Protein AF-A0A8B7UQT8-F1 (afdb_monomer)

Solvent-accessible surface area (backbone atoms only — not comparable to full-atom values): 6136 Å² total; per-residue (Å²): 110,68,61,60,55,54,46,50,54,50,51,52,53,49,55,49,48,53,52,51,47,52,52,50,53,52,50,53,51,53,51,52,52,52,52,52,54,50,32,55,53,28,50,78,72,74,42,78,62,76,79,92,69,66,59,64,78,76,58,63,78,75,80,78,78,83,58,65,64,58,52,51,42,52,50,52,52,51,51,53,53,50,52,52,51,54,52,51,53,52,50,51,53,51,51,52,53,52,49,54,56,53,63,72,76,106

Organism: Castor canadensis (NCBI:txid51338)

Nearest PDB structures (foldseek):
  8ppl-assembly1_I8  TM=8.677E-01  e=1.144E-12  Homo sapiens
  8oz0-assembly1_8  TM=8.337E-01  e=2.404E-12  Homo sapiens

Structure (mmCIF, N/CA/C/O backbone):
data_AF-A0A8B7UQT8-F1
#
_entry.id   AF-A0A8B7UQT8-F1
#
loop_
_atom_site.group_PDB
_atom_site.id
_atom_site.type_symbol
_atom_site.label_atom_id
_atom_site.label_alt_id
_atom_site.label_comp_id
_atom_site.label_asym_id
_atom_site.label_entity_id
_atom_site.label_seq_id
_atom_site.pdbx_PDB_ins_code
_atom_site.Cartn_x
_atom_site.Cartn_y
_atom_site.Cartn_z
_atom_site.occupancy
_atom_site.B_iso_or_equiv
_atom_site.auth_seq_id
_atom_site.auth_comp_id
_atom_site.auth_asym_id
_atom_site.auth_atom_id
_atom_site.pdbx_PDB_model_num
ATOM 1 N N . MET A 1 1 ? 9.444 10.342 -11.847 1.00 74.88 1 MET A N 1
ATOM 2 C CA . MET A 1 1 ? 9.607 10.286 -10.383 1.00 74.88 1 MET A CA 1
ATOM 3 C C . MET A 1 1 ? 8.264 10.488 -9.698 1.00 74.88 1 MET A C 1
ATOM 5 O O . MET A 1 1 ? 7.897 9.634 -8.911 1.00 74.88 1 MET A O 1
ATOM 9 N N . ASP A 1 2 ? 7.454 11.450 -10.139 1.00 86.56 2 ASP A N 1
ATOM 10 C CA . ASP A 1 2 ? 6.128 11.764 -9.571 1.00 86.56 2 ASP A CA 1
ATOM 11 C C . ASP A 1 2 ? 5.185 10.556 -9.396 1.00 86.56 2 ASP A C 1
ATOM 13 O O . ASP A 1 2 ? 4.585 10.388 -8.342 1.00 86.56 2 ASP A O 1
ATOM 17 N N . ARG A 1 3 ? 5.107 9.641 -10.377 1.00 84.88 3 ARG A N 1
ATOM 18 C CA . ARG A 1 3 ? 4.290 8.412 -10.257 1.00 84.88 3 ARG A CA 1
ATOM 19 C C . ARG A 1 3 ? 4.762 7.462 -9.158 1.00 84.88 3 ARG A C 1
ATOM 21 O O . ARG A 1 3 ? 3.955 6.767 -8.552 1.00 84.88 3 ARG A O 1
ATOM 28 N N . VAL A 1 4 ? 6.064 7.429 -8.890 1.00 88.00 4 VAL A N 1
ATOM 29 C CA . VAL A 1 4 ? 6.632 6.626 -7.799 1.00 88.00 4 VAL A CA 1
ATOM 30 C C . VAL A 1 4 ? 6.296 7.266 -6.451 1.00 88.00 4 VAL A C 1
ATOM 32 O O . VAL A 1 4 ? 5.935 6.550 -5.517 1.00 88.00 4 VAL A O 1
ATOM 35 N N . ASP A 1 5 ? 6.335 8.595 -6.366 1.00 91.88 5 ASP A N 1
ATOM 36 C CA . ASP A 1 5 ? 5.972 9.330 -5.151 1.00 91.88 5 ASP A CA 1
ATOM 37 C C . ASP A 1 5 ? 4.476 9.201 -4.833 1.00 91.88 5 ASP A C 1
ATOM 39 O O . ASP A 1 5 ? 4.112 8.910 -3.691 1.00 91.88 5 ASP A O 1
ATOM 43 N N . GLU A 1 6 ? 3.604 9.319 -5.839 1.00 90.44 6 GLU A N 1
ATOM 44 C CA . GLU A 1 6 ? 2.163 9.058 -5.705 1.00 90.44 6 GLU A CA 1
ATOM 45 C C . GLU A 1 6 ? 1.894 7.622 -5.224 1.00 90.44 6 GLU A C 1
ATOM 47 O O . GLU A 1 6 ? 1.138 7.412 -4.271 1.00 90.44 6 GLU A O 1
ATOM 52 N N . MET A 1 7 ? 2.572 6.628 -5.814 1.00 89.81 7 MET A N 1
ATOM 53 C CA . MET A 1 7 ? 2.456 5.232 -5.382 1.00 89.81 7 MET A CA 1
ATOM 54 C C . MET A 1 7 ? 2.903 5.047 -3.925 1.00 89.81 7 MET A C 1
ATOM 56 O O . MET A 1 7 ? 2.258 4.326 -3.162 1.00 89.81 7 MET A O 1
ATOM 60 N N . SER A 1 8 ? 3.983 5.714 -3.512 1.00 92.00 8 SER A N 1
ATOM 61 C CA . SER A 1 8 ? 4.474 5.684 -2.130 1.00 92.00 8 SER A CA 1
ATOM 62 C C . SER A 1 8 ? 3.439 6.243 -1.147 1.00 92.00 8 SER A C 1
ATOM 64 O O . SER A 1 8 ? 3.152 5.625 -0.117 1.00 92.00 8 SER A O 1
ATOM 66 N N . GLN A 1 9 ? 2.803 7.368 -1.488 1.00 92.00 9 GLN A N 1
ATOM 67 C CA . GLN A 1 9 ? 1.737 7.953 -0.670 1.00 92.00 9 GLN A CA 1
ATOM 68 C C . GLN A 1 9 ? 0.543 7.002 -0.517 1.00 92.00 9 GLN A C 1
ATOM 70 O O . GLN A 1 9 ? 0.021 6.836 0.590 1.00 92.00 9 GLN A O 1
ATOM 75 N N . ASP A 1 10 ? 0.128 6.337 -1.593 1.00 91.00 10 ASP A N 1
ATOM 76 C CA . ASP A 1 10 ? -0.966 5.365 -1.554 1.00 91.00 10 ASP A CA 1
ATOM 77 C C . ASP A 1 10 ? -0.631 4.128 -0.714 1.00 91.00 10 ASP A C 1
ATOM 79 O O . ASP A 1 10 ? -1.462 3.666 0.077 1.00 91.00 10 ASP A O 1
ATOM 83 N N . ILE A 1 11 ? 0.609 3.640 -0.792 1.00 91.12 11 ILE A N 1
ATOM 84 C CA . ILE A 1 11 ? 1.100 2.558 0.070 1.00 91.12 11 ILE A CA 1
ATOM 85 C C . ILE A 1 11 ? 1.011 2.966 1.546 1.00 91.12 11 ILE A C 1
ATOM 87 O O . ILE A 1 11 ? 0.552 2.182 2.383 1.00 91.12 11 ILE A O 1
ATOM 91 N N . VAL A 1 12 ? 1.397 4.198 1.892 1.00 94.88 12 VAL A N 1
ATOM 92 C CA . VAL A 1 12 ? 1.305 4.705 3.271 1.00 94.88 12 VAL A CA 1
ATOM 93 C C . VAL A 1 12 ? -0.149 4.771 3.749 1.00 94.88 12 VAL A C 1
ATOM 95 O O . VAL A 1 12 ? -0.443 4.335 4.872 1.00 94.88 12 VAL A O 1
ATOM 98 N N . LYS A 1 13 ? -1.075 5.250 2.908 1.00 93.75 13 LYS A N 1
ATOM 99 C CA . LYS A 1 13 ? -2.518 5.260 3.217 1.00 93.75 13 LYS A CA 1
ATOM 100 C C . LYS A 1 13 ? -3.033 3.843 3.476 1.00 93.75 13 LYS A C 1
ATOM 102 O O . LYS A 1 13 ? -3.693 3.610 4.491 1.00 93.75 13 LYS A O 1
ATOM 107 N N . TYR A 1 14 ? -2.682 2.886 2.616 1.00 92.75 14 TYR A N 1
ATOM 108 C CA . TYR A 1 14 ? -3.082 1.486 2.770 1.00 92.75 14 TYR A CA 1
ATOM 109 C C . TYR A 1 14 ? -2.519 0.852 4.046 1.00 92.75 14 TYR A C 1
ATOM 111 O O . TYR A 1 14 ? -3.256 0.237 4.817 1.00 92.75 14 TYR A O 1
ATOM 119 N N . ASN A 1 15 ? -1.237 1.067 4.336 1.00 94.31 15 ASN A N 1
ATOM 120 C CA . ASN A 1 15 ? -0.607 0.566 5.557 1.00 94.31 15 ASN A CA 1
ATOM 121 C C . ASN A 1 15 ? -1.263 1.141 6.819 1.00 94.31 15 ASN A C 1
ATOM 123 O O . ASN A 1 15 ? -1.461 0.429 7.806 1.00 94.31 15 ASN A O 1
ATOM 127 N N . THR A 1 16 ? -1.643 2.417 6.781 1.00 96.31 16 THR A N 1
ATOM 128 C CA . THR A 1 16 ? -2.368 3.072 7.875 1.00 96.31 16 THR A CA 1
ATOM 129 C C . THR A 1 16 ? -3.757 2.465 8.060 1.00 96.31 16 THR A C 1
ATOM 131 O O . THR A 1 16 ? -4.130 2.121 9.183 1.00 96.31 16 THR A O 1
ATOM 134 N N . TYR A 1 17 ? -4.495 2.251 6.968 1.00 96.19 17 TYR A N 1
ATOM 135 C CA . TYR A 1 17 ? -5.784 1.558 6.986 1.00 96.19 17 TYR A CA 1
ATOM 136 C C . TYR A 1 17 ? -5.677 0.153 7.605 1.00 96.19 17 TYR A C 1
ATOM 138 O O . TYR A 1 17 ? -6.463 -0.192 8.493 1.00 96.19 17 TYR A O 1
ATOM 146 N N . MET A 1 18 ? -4.670 -0.630 7.211 1.00 95.12 18 MET A N 1
ATOM 147 C CA . MET A 1 18 ? -4.437 -1.974 7.751 1.00 95.12 18 MET A CA 1
ATOM 148 C C . MET A 1 18 ? -4.146 -1.951 9.257 1.00 95.12 18 MET A C 1
ATOM 150 O O . MET A 1 18 ? -4.724 -2.735 10.014 1.00 95.12 18 MET A O 1
ATOM 154 N N . ARG A 1 19 ? -3.303 -1.016 9.717 1.00 96.75 19 ARG A N 1
ATOM 155 C CA . ARG A 1 19 ? -3.016 -0.831 11.151 1.00 96.75 19 ARG A CA 1
ATOM 156 C C . ARG A 1 19 ? -4.272 -0.463 11.938 1.00 96.75 19 ARG A C 1
ATOM 158 O O . ARG A 1 19 ? -4.525 -1.058 12.985 1.00 96.75 19 ARG A O 1
ATOM 165 N N . ASN A 1 20 ? -5.071 0.475 11.432 1.00 95.75 20 ASN A N 1
ATOM 166 C CA . ASN A 1 20 ? -6.304 0.916 12.087 1.00 95.75 20 ASN A CA 1
ATOM 167 C C . ASN A 1 20 ? -7.336 -0.212 12.176 1.00 95.75 20 ASN A C 1
ATOM 169 O O . ASN A 1 20 ? -7.942 -0.407 1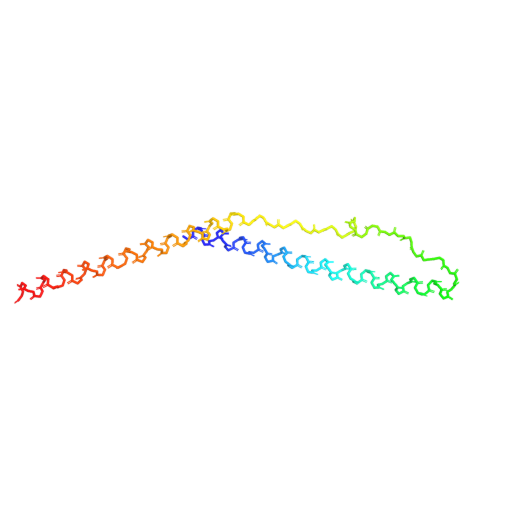3.229 1.00 95.75 20 ASN A O 1
ATOM 173 N N . THR A 1 21 ? -7.484 -0.987 11.103 1.00 95.94 21 THR A N 1
ATOM 174 C CA . THR A 1 21 ? -8.387 -2.143 11.054 1.00 95.94 21 THR A CA 1
ATOM 175 C C . THR A 1 21 ? -7.978 -3.203 12.075 1.00 95.94 21 THR A C 1
ATOM 177 O O . THR A 1 21 ? -8.802 -3.632 12.880 1.00 95.94 21 THR A O 1
ATOM 18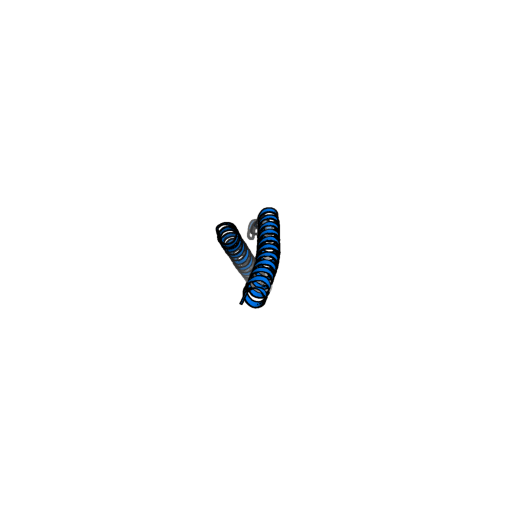0 N N . SER A 1 22 ? -6.690 -3.559 12.117 1.00 96.12 22 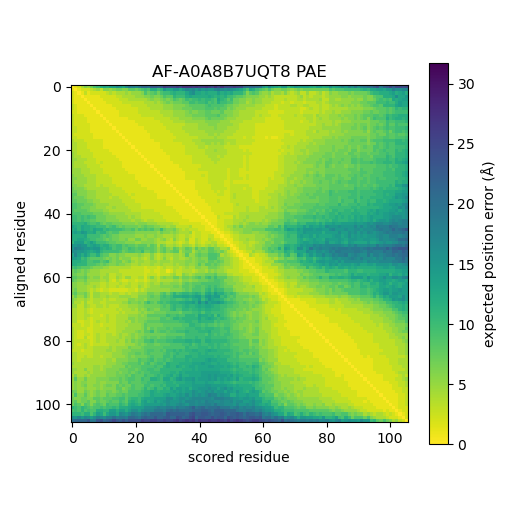SER A N 1
ATOM 181 C CA . SER A 1 22 ? -6.159 -4.521 13.092 1.00 96.12 22 SER A CA 1
ATOM 182 C C . SER A 1 22 ? -6.357 -4.044 14.535 1.00 96.12 22 SER A C 1
ATOM 184 O O . SER A 1 22 ? -6.874 -4.780 15.379 1.00 96.12 22 SER A O 1
ATOM 186 N N . LYS A 1 23 ? -6.046 -2.771 14.813 1.00 96.38 23 LYS A N 1
ATOM 187 C CA . LYS A 1 23 ? -6.245 -2.167 16.137 1.00 96.38 23 LYS A CA 1
ATOM 188 C C . LYS A 1 23 ? -7.714 -2.200 16.560 1.00 96.38 23 LYS A C 1
ATOM 190 O O . LYS A 1 23 ? -8.012 -2.562 17.696 1.00 96.38 23 LYS A O 1
ATOM 195 N N . GLN A 1 24 ? -8.636 -1.853 15.663 1.00 95.25 24 GLN A N 1
ATOM 196 C CA . GLN A 1 24 ? -10.063 -1.892 15.970 1.00 95.25 24 GLN A CA 1
ATOM 197 C C . GLN A 1 24 ? -10.550 -3.324 16.219 1.00 95.25 24 GLN A C 1
ATOM 199 O O . GLN A 1 24 ? -11.320 -3.554 17.151 1.00 95.25 24 GLN A O 1
ATOM 204 N N . GLN A 1 25 ? -10.073 -4.298 15.441 1.00 94.50 25 GLN A N 1
ATOM 205 C CA . GLN A 1 25 ? -10.415 -5.705 15.639 1.00 94.50 25 GLN A CA 1
ATOM 206 C C . GLN A 1 25 ? -9.952 -6.211 17.013 1.00 94.50 25 GLN A C 1
ATOM 208 O O . GLN A 1 25 ? -10.720 -6.872 17.715 1.00 94.50 25 GLN A O 1
ATOM 213 N N . GLN A 1 26 ? -8.745 -5.833 17.443 1.00 96.31 26 GLN A N 1
ATOM 214 C CA . GLN A 1 26 ? -8.242 -6.138 18.785 1.00 96.31 26 GLN A CA 1
ATOM 215 C C . GLN A 1 26 ? -9.082 -5.474 19.883 1.00 96.31 26 GLN A C 1
ATOM 217 O O . GLN A 1 26 ? -9.436 -6.130 20.862 1.00 96.31 26 GLN A O 1
ATOM 222 N N . GLN A 1 27 ? -9.447 -4.199 19.719 1.00 95.50 27 GLN A N 1
ATOM 223 C CA . GLN A 1 27 ? -10.299 -3.489 20.680 1.00 95.50 27 GLN A CA 1
ATOM 224 C C . GLN A 1 27 ? -11.683 -4.130 20.799 1.00 95.50 27 GLN A C 1
ATOM 226 O O . GLN A 1 27 ? -12.158 -4.347 21.912 1.00 95.50 27 GLN A O 1
ATOM 231 N N . LYS A 1 28 ? -12.300 -4.494 19.669 1.00 95.12 28 LYS A N 1
ATOM 232 C CA . LYS A 1 28 ? -13.584 -5.201 19.641 1.00 95.12 28 LYS A CA 1
ATOM 233 C C . LYS A 1 28 ? -13.493 -6.537 20.377 1.00 95.12 28 LYS A C 1
ATOM 235 O O . LYS A 1 28 ? -14.368 -6.853 21.178 1.00 95.12 28 LYS A O 1
ATOM 240 N N . HIS A 1 29 ? -12.422 -7.295 20.148 1.00 94.81 29 HIS A N 1
ATOM 241 C CA . HIS A 1 29 ? -12.212 -8.576 20.815 1.00 94.81 29 HIS A CA 1
ATOM 242 C C . HIS A 1 29 ? -12.034 -8.418 22.332 1.00 94.81 29 HIS A C 1
ATOM 244 O O . HIS A 1 29 ? -12.696 -9.106 23.107 1.00 94.81 29 HIS A O 1
ATOM 250 N N . GLN A 1 30 ? -11.205 -7.465 22.770 1.00 96.12 30 GLN A N 1
ATOM 251 C CA . GLN A 1 30 ? -11.035 -7.167 24.196 1.00 96.12 30 GLN A CA 1
ATOM 252 C C 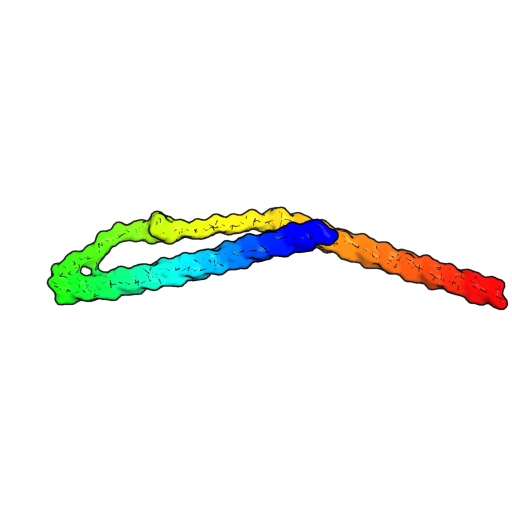. GLN A 1 30 ? -12.339 -6.695 24.845 1.00 96.12 30 GLN A C 1
ATOM 254 O O . GLN A 1 30 ? -12.643 -7.095 25.967 1.00 96.12 30 GLN A O 1
ATOM 259 N N . TYR A 1 31 ? -13.120 -5.867 24.147 1.00 95.06 31 TYR A N 1
ATOM 260 C CA . TYR A 1 31 ? -14.419 -5.403 24.626 1.00 95.06 31 TYR A CA 1
ATOM 261 C C . TYR A 1 31 ? -15.380 -6.571 24.863 1.00 95.06 31 TYR A C 1
ATOM 263 O O . TYR A 1 31 ? -15.952 -6.697 25.945 1.00 95.06 31 TYR A O 1
ATOM 271 N N . GLN A 1 32 ? -15.494 -7.471 23.884 1.00 93.62 32 GLN A N 1
ATOM 272 C CA . GLN A 1 32 ? -16.332 -8.666 23.992 1.00 93.62 32 GLN A CA 1
ATOM 273 C C . GLN A 1 32 ? -15.898 -9.573 25.148 1.00 93.62 32 GLN A C 1
ATOM 275 O O . GLN A 1 32 ? -16.751 -10.005 25.921 1.00 93.62 32 GLN A O 1
ATOM 280 N N . GLN A 1 33 ? -14.592 -9.809 25.317 1.00 94.94 33 GLN A N 1
ATOM 281 C CA . GLN A 1 33 ? -14.087 -10.607 26.438 1.00 94.94 33 GLN A CA 1
ATOM 282 C C . GLN A 1 33 ? -14.438 -9.987 27.797 1.00 94.94 33 GLN A C 1
ATOM 284 O O . GLN A 1 33 ? -14.930 -10.692 28.677 1.00 94.94 33 GLN A O 1
ATOM 289 N N . ARG A 1 34 ? -14.240 -8.672 27.974 1.00 94.62 34 ARG A N 1
ATOM 290 C CA . ARG A 1 34 ? -14.582 -7.991 29.237 1.00 94.62 34 ARG A CA 1
ATOM 291 C C . ARG A 1 34 ? -16.072 -8.096 29.550 1.00 94.62 34 ARG A C 1
ATOM 293 O O . ARG A 1 34 ? -16.432 -8.410 30.678 1.00 94.62 34 ARG A O 1
ATOM 300 N N . ARG A 1 35 ? -16.933 -7.899 28.547 1.00 93.44 35 ARG A N 1
ATOM 301 C CA . ARG A 1 35 ? -18.392 -8.024 28.700 1.00 93.44 35 ARG A CA 1
ATOM 302 C C . ARG A 1 35 ? -18.804 -9.440 29.097 1.00 93.44 35 ARG A C 1
ATOM 304 O O . ARG A 1 35 ? -19.652 -9.601 29.967 1.00 93.44 35 ARG A O 1
ATOM 311 N N . GLN A 1 36 ? -18.189 -10.462 28.501 1.00 92.69 36 GLN A N 1
ATOM 312 C CA . GLN A 1 36 ? -18.438 -11.859 28.872 1.00 92.69 36 GLN A CA 1
ATOM 313 C C . GLN A 1 36 ? -18.020 -12.150 30.319 1.00 92.69 36 GLN A C 1
ATOM 315 O O . GLN A 1 36 ? -18.781 -12.773 31.057 1.00 92.69 36 GLN A O 1
ATOM 320 N N . GLN A 1 37 ? -16.851 -11.661 30.742 1.00 94.12 37 GLN A N 1
ATOM 321 C CA . GLN A 1 37 ? -16.370 -11.821 32.118 1.00 94.12 37 GLN A CA 1
ATOM 322 C C . GLN A 1 37 ? -17.281 -11.113 33.130 1.00 94.12 37 GLN A C 1
ATOM 324 O O . GLN A 1 37 ? -17.617 -11.694 34.161 1.00 94.12 37 GLN A O 1
ATOM 329 N N . GLU A 1 38 ? -17.728 -9.891 32.832 1.00 94.88 38 GLU A N 1
ATOM 330 C CA . GLU A 1 38 ? -18.644 -9.157 33.710 1.00 94.88 38 GLU A CA 1
ATOM 331 C C . GLU A 1 38 ? -20.015 -9.838 33.798 1.00 94.88 38 GLU A C 1
ATOM 333 O O . GLU A 1 38 ? -20.552 -10.001 34.892 1.00 94.88 38 GLU A O 1
ATOM 338 N N . ASN A 1 39 ? -20.557 -10.310 32.673 1.00 94.38 39 ASN A N 1
ATOM 339 C CA . ASN A 1 39 ? -21.818 -11.051 32.663 1.00 94.38 39 ASN A CA 1
ATOM 340 C C . ASN A 1 39 ? -21.727 -12.345 33.484 1.00 94.38 39 ASN A C 1
ATOM 342 O O . ASN A 1 39 ? -22.660 -12.659 34.219 1.00 94.38 39 ASN A O 1
ATOM 346 N N . MET A 1 40 ? -20.596 -13.056 33.426 1.00 93.75 40 MET A N 1
ATOM 347 C CA . MET A 1 40 ? -20.355 -14.241 34.256 1.00 93.75 40 MET A CA 1
ATOM 348 C C . MET A 1 40 ? -20.343 -13.896 35.756 1.00 93.75 40 MET A C 1
ATOM 350 O O . MET A 1 40 ? -20.933 -14.614 36.564 1.00 93.75 40 MET A O 1
ATOM 354 N N . GLN A 1 41 ? -19.737 -12.765 36.139 1.00 94.19 41 GLN A N 1
ATOM 355 C CA . GLN A 1 41 ? -19.757 -12.292 37.528 1.00 94.19 41 GLN A CA 1
ATOM 356 C C . GLN A 1 41 ? -21.160 -11.868 37.983 1.00 94.19 41 GLN A C 1
ATOM 358 O O . GLN A 1 41 ? -21.570 -12.240 39.082 1.00 94.19 41 GLN A O 1
ATOM 363 N N . ARG A 1 42 ? -21.914 -11.135 37.156 1.00 94.06 42 ARG A N 1
ATOM 364 C CA . ARG A 1 42 ? -23.305 -10.737 37.447 1.00 94.06 42 ARG A CA 1
ATOM 365 C C . ARG A 1 42 ? -24.207 -11.953 37.638 1.00 94.06 42 ARG A C 1
ATOM 367 O O . ARG A 1 42 ? -24.934 -12.024 38.625 1.00 94.06 42 ARG A O 1
ATOM 374 N N . GLN A 1 43 ? -24.063 -12.958 36.775 1.00 93.31 43 GLN A N 1
ATOM 375 C CA . GLN A 1 43 ? -24.808 -14.211 36.874 1.00 93.31 43 GLN A CA 1
ATOM 376 C C . GLN A 1 43 ? -24.545 -14.937 38.201 1.00 93.31 43 GLN A C 1
ATOM 378 O O . GLN A 1 43 ? -25.486 -15.429 38.818 1.00 93.31 43 GLN A O 1
ATOM 383 N N . SER A 1 44 ? -23.299 -14.938 38.694 1.00 93.44 44 SER A N 1
ATOM 384 C CA . SER A 1 44 ? -22.971 -15.522 40.008 1.00 93.44 44 SER A CA 1
ATOM 385 C C . SER A 1 44 ? -23.616 -14.788 41.194 1.00 93.44 44 SER A C 1
ATOM 387 O O . SER A 1 44 ? -23.803 -15.383 42.251 1.00 93.44 44 SER A O 1
ATOM 389 N N . ARG A 1 45 ? -23.984 -13.510 41.016 1.00 94.69 45 ARG A N 1
ATOM 390 C CA . ARG A 1 45 ? -24.675 -12.673 42.014 1.00 94.69 45 ARG A CA 1
ATOM 391 C C . ARG A 1 45 ? -26.198 -12.672 41.848 1.00 94.69 45 ARG A C 1
ATOM 393 O O . ARG A 1 45 ? -26.884 -12.019 42.626 1.00 94.69 45 ARG A O 1
ATOM 400 N N . GLY A 1 46 ? -26.730 -13.373 40.843 1.00 92.50 46 G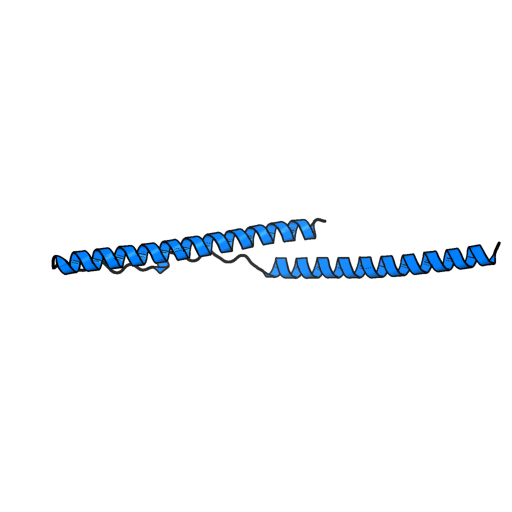LY A N 1
ATOM 401 C CA . GLY A 1 46 ? -28.155 -13.345 40.503 1.00 92.50 46 GLY A CA 1
ATOM 402 C C . GLY A 1 46 ? -28.617 -12.049 39.823 1.00 92.50 46 GLY A C 1
ATOM 403 O O . GLY A 1 46 ? -29.816 -11.794 39.752 1.00 92.50 46 GLY A O 1
ATOM 404 N N . GLU A 1 47 ? -27.692 -11.226 39.323 1.00 92.69 47 GLU A N 1
ATOM 405 C CA . GLU A 1 47 ? -28.005 -10.003 38.579 1.00 92.69 47 GLU A CA 1
ATOM 406 C C . GLU A 1 47 ? -28.208 -10.297 37.080 1.00 92.69 47 GLU A C 1
ATOM 408 O O . GLU A 1 47 ? -27.554 -11.191 36.528 1.00 92.69 47 GLU A O 1
ATOM 413 N N . PRO A 1 48 ? -29.073 -9.536 36.383 1.00 89.50 48 PRO A N 1
ATOM 414 C CA . PRO A 1 48 ? -29.235 -9.674 34.941 1.00 89.50 48 PRO A CA 1
ATOM 415 C C . PRO A 1 48 ? -27.948 -9.283 34.185 1.00 89.50 48 PRO A C 1
ATOM 417 O O . PRO A 1 48 ? -27.179 -8.433 34.654 1.00 89.50 48 PRO A O 1
ATOM 420 N N . PRO A 1 49 ? -27.703 -9.874 32.999 1.00 89.31 49 PRO A N 1
ATOM 421 C CA . PRO A 1 49 ? -26.565 -9.517 32.159 1.00 89.31 49 PRO A CA 1
ATOM 422 C C . PRO A 1 49 ? -26.666 -8.069 31.664 1.00 89.31 49 PRO A C 1
ATOM 424 O O . PRO A 1 49 ? -27.745 -7.476 31.610 1.00 89.31 49 PRO A O 1
ATOM 427 N N . LEU A 1 50 ? -25.523 -7.506 31.269 1.00 89.50 50 LEU A N 1
ATOM 428 C CA . LEU A 1 50 ? -25.472 -6.175 30.676 1.00 89.50 50 LEU A CA 1
ATOM 429 C C . LEU A 1 50 ? -26.330 -6.092 29.398 1.00 89.50 50 LEU A C 1
ATOM 431 O O . LEU A 1 50 ? -26.341 -7.056 28.626 1.00 89.50 50 LEU A O 1
ATOM 435 N N . PRO A 1 51 ? -26.963 -4.934 29.117 1.00 89.50 51 PRO A N 1
ATOM 436 C CA . PRO A 1 51 ? -27.812 -4.744 27.939 1.00 89.50 51 PRO A CA 1
ATOM 437 C C . PRO A 1 51 ? -27.092 -5.053 26.628 1.00 89.50 51 PRO A C 1
ATOM 439 O O . PRO A 1 51 ? -25.918 -4.716 26.478 1.00 89.50 51 PRO A O 1
ATOM 442 N N . GLU A 1 52 ? -27.784 -5.639 25.653 1.00 83.50 52 GLU A N 1
ATOM 443 C CA . GLU A 1 52 ? -27.199 -5.843 24.328 1.00 83.50 52 GLU A CA 1
ATOM 444 C C . GLU A 1 52 ? -26.878 -4.505 23.659 1.00 83.50 52 GLU A C 1
ATOM 446 O O . GLU A 1 52 ? -27.723 -3.621 23.519 1.00 83.50 52 GLU A O 1
ATOM 451 N N . GLU A 1 53 ? -25.626 -4.366 23.234 1.00 87.19 53 GLU A N 1
ATOM 452 C CA . GLU A 1 53 ? -25.164 -3.216 22.475 1.00 87.19 53 GLU A CA 1
ATOM 453 C C . GLU A 1 53 ? -24.857 -3.633 21.048 1.00 87.19 53 GLU A C 1
ATOM 455 O O . GLU A 1 53 ? -24.226 -4.662 20.789 1.00 87.19 53 GLU A O 1
ATOM 460 N N . ASP A 1 54 ? -25.250 -2.780 20.111 1.00 86.44 54 ASP A N 1
ATOM 461 C CA . ASP A 1 54 ? -24.915 -2.971 18.714 1.00 86.44 54 ASP A CA 1
ATOM 462 C C . ASP A 1 54 ? -23.423 -2.685 18.486 1.00 86.44 54 ASP A C 1
ATOM 464 O O . ASP A 1 54 ? -22.978 -1.542 18.338 1.00 86.44 54 ASP A O 1
ATOM 468 N N . LEU A 1 55 ? -22.640 -3.762 18.429 1.00 85.06 55 LEU A N 1
ATOM 469 C CA . LEU A 1 55 ? -21.200 -3.730 18.172 1.00 85.06 55 LEU A CA 1
ATOM 470 C C . LEU A 1 55 ? -20.840 -3.005 16.869 1.00 85.06 55 LEU A C 1
ATOM 472 O O . LEU A 1 55 ? -19.728 -2.488 16.766 1.00 85.06 55 LEU A O 1
ATOM 476 N N . SER A 1 56 ? -21.739 -2.964 15.882 1.00 82.75 56 SER A N 1
ATOM 477 C CA . SER A 1 56 ? -21.498 -2.253 14.622 1.00 82.75 56 SER A CA 1
ATOM 478 C C . SER A 1 56 ? -21.563 -0.730 14.791 1.00 82.75 56 SER A C 1
ATOM 480 O O . SER A 1 56 ? -20.852 -0.002 14.095 1.00 82.75 56 SER A O 1
ATOM 482 N N . LYS A 1 57 ? -22.342 -0.241 15.768 1.00 88.94 57 LYS A N 1
ATOM 483 C CA . LYS A 1 57 ? -22.401 1.183 16.131 1.00 88.94 57 LYS A CA 1
ATOM 484 C C . LYS A 1 57 ? -21.180 1.618 16.937 1.00 88.94 57 LYS A C 1
ATOM 486 O O . LYS A 1 57 ? -20.702 2.731 16.724 1.00 88.94 57 LYS A O 1
ATOM 491 N N . LEU A 1 58 ? -20.672 0.747 17.816 1.00 89.06 58 LEU A N 1
ATOM 492 C CA . LEU A 1 58 ? -19.479 1.011 18.635 1.00 89.06 58 LEU A CA 1
ATOM 493 C C . LEU A 1 58 ? -18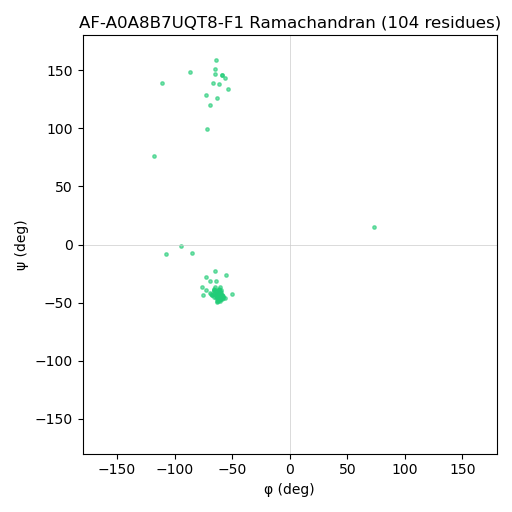.174 0.905 17.831 1.00 89.06 58 LEU A C 1
ATOM 495 O O . LEU A 1 58 ? -17.290 1.747 17.969 1.00 89.06 58 LEU A O 1
ATOM 499 N N . PHE A 1 59 ? -18.048 -0.119 16.985 1.00 92.38 59 PHE A N 1
ATOM 500 C CA . PHE A 1 59 ? -16.833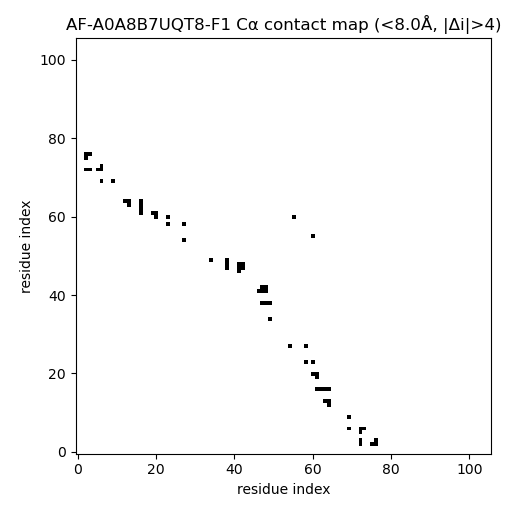 -0.414 16.223 1.00 92.38 59 PHE A CA 1
ATOM 501 C C . PHE A 1 59 ? -17.114 -0.314 14.725 1.00 92.38 59 PHE A C 1
ATOM 503 O O . PHE A 1 59 ? -17.247 -1.324 14.033 1.00 92.38 59 PHE A O 1
ATOM 510 N N . LYS A 1 60 ? -17.216 0.923 14.229 1.00 92.88 60 LYS A N 1
ATOM 511 C CA . LYS A 1 60 ? -17.441 1.196 12.805 1.00 92.88 60 LYS A CA 1
ATOM 512 C C . LYS A 1 60 ? -16.199 0.834 11.985 1.00 92.88 60 LYS A C 1
ATOM 514 O O . LYS A 1 60 ? -15.160 1.454 12.224 1.00 92.88 60 LYS A O 1
ATOM 519 N N . PRO A 1 61 ? -1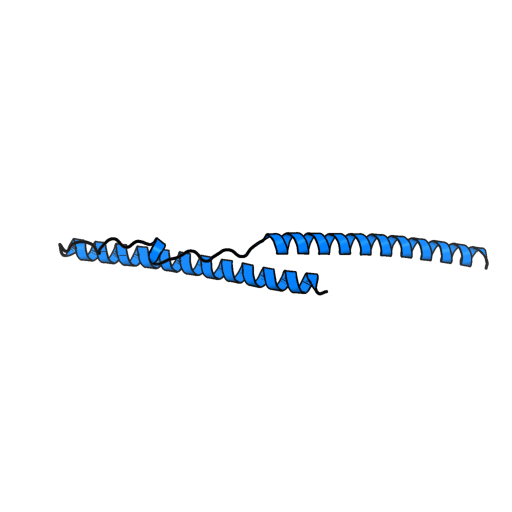6.290 -0.096 11.017 1.00 87.88 61 PRO A N 1
ATOM 520 C CA . PRO A 1 61 ? -15.155 -0.457 10.176 1.00 87.88 61 PRO A CA 1
ATOM 521 C C . PRO A 1 61 ? -14.533 0.783 9.517 1.00 87.88 61 PRO A C 1
ATOM 523 O O . PRO A 1 61 ? -15.279 1.616 8.991 1.00 87.88 61 PRO A O 1
ATOM 526 N N . PRO A 1 62 ? -13.195 0.936 9.526 1.00 89.69 62 PRO A N 1
ATOM 527 C CA . PRO A 1 62 ? -12.544 1.992 8.767 1.00 89.69 62 PRO A CA 1
ATOM 528 C C . PRO A 1 62 ? -12.885 1.848 7.282 1.00 89.69 62 PRO A C 1
ATOM 530 O O . PRO A 1 62 ? -13.017 0.736 6.771 1.00 89.69 62 PRO A O 1
ATOM 533 N N . GLN A 1 63 ? -13.006 2.965 6.571 1.00 91.06 63 GLN A N 1
ATOM 534 C CA . GLN A 1 63 ? -13.204 2.926 5.128 1.00 91.06 63 GLN A CA 1
ATOM 535 C C . GLN A 1 63 ? -11.900 2.511 4.439 1.00 91.06 63 GLN A C 1
ATOM 537 O O . GLN A 1 63 ? -10.843 3.092 4.694 1.00 91.06 63 GLN A O 1
ATOM 542 N N . ALA A 1 64 ? -11.979 1.512 3.561 1.00 90.50 64 ALA A N 1
ATOM 543 C CA . ALA A 1 64 ? -10.840 1.100 2.752 1.00 90.50 64 ALA A CA 1
ATOM 544 C C . ALA A 1 64 ? -10.455 2.207 1.752 1.00 90.50 64 ALA A C 1
ATOM 546 O O . ALA A 1 64 ? -11.347 2.812 1.148 1.00 90.50 64 ALA A O 1
ATOM 547 N N . PRO A 1 65 ? -9.152 2.469 1.538 1.00 91.94 65 PRO A N 1
ATOM 548 C CA . PRO A 1 65 ? -8.717 3.390 0.498 1.00 91.94 65 PRO A CA 1
ATOM 549 C C . PRO A 1 65 ? -9.074 2.839 -0.889 1.00 91.94 65 PRO A C 1
ATOM 551 O O . PRO A 1 65 ? -9.054 1.625 -1.118 1.00 91.94 65 PRO A O 1
ATOM 554 N N . ALA A 1 66 ? -9.390 3.736 -1.824 1.00 90.44 66 ALA A N 1
ATOM 555 C CA . ALA A 1 66 ? -9.622 3.370 -3.216 1.00 90.44 66 ALA A CA 1
ATOM 556 C C . ALA A 1 66 ? -8.348 2.755 -3.823 1.00 90.44 66 ALA A C 1
ATOM 558 O O . ALA A 1 66 ? -7.249 3.235 -3.571 1.00 90.44 66 ALA A O 1
ATOM 559 N N . ARG A 1 67 ? -8.493 1.682 -4.616 1.00 88.06 67 ARG A N 1
ATOM 560 C CA . ARG A 1 67 ? -7.352 0.959 -5.221 1.00 88.06 67 ARG A CA 1
ATOM 561 C C . ARG A 1 67 ? -7.191 1.173 -6.725 1.00 88.06 67 ARG A C 1
ATOM 563 O O . ARG A 1 67 ? -6.214 0.696 -7.292 1.00 88.06 67 ARG A O 1
ATOM 570 N N . MET A 1 68 ? -8.150 1.837 -7.372 1.00 91.12 68 MET A N 1
ATOM 571 C CA . MET A 1 68 ? -8.124 2.053 -8.822 1.00 91.12 68 MET A CA 1
ATOM 572 C C . MET A 1 68 ? -6.915 2.899 -9.227 1.00 91.12 68 MET A C 1
ATOM 574 O O . MET A 1 68 ? -6.149 2.489 -10.093 1.00 91.12 68 MET A O 1
ATOM 578 N N . ASP A 1 69 ? -6.699 4.022 -8.544 1.00 86.12 69 ASP A N 1
ATOM 579 C CA . ASP A 1 69 ? -5.596 4.935 -8.852 1.00 86.12 69 ASP A CA 1
ATOM 580 C C . ASP A 1 69 ? -4.240 4.249 -8.679 1.00 86.12 69 ASP A C 1
ATOM 582 O O . ASP A 1 69 ? -3.404 4.295 -9.578 1.00 86.12 69 ASP A O 1
ATOM 586 N N . SER A 1 70 ? -4.054 3.488 -7.595 1.00 88.75 70 SER A N 1
ATOM 587 C CA . SER A 1 70 ? -2.820 2.729 -7.372 1.00 88.75 70 SER A CA 1
ATOM 588 C C . SER A 1 70 ? -2.554 1.687 -8.474 1.00 88.75 70 SER A C 1
ATOM 590 O O . SER A 1 70 ? -1.403 1.487 -8.862 1.00 88.75 70 SER A O 1
ATOM 592 N N . LEU A 1 71 ? -3.597 1.040 -9.016 1.00 89.62 71 LEU A N 1
ATOM 593 C CA . LEU A 1 71 ? -3.463 0.113 -10.152 1.00 89.62 71 LEU A CA 1
ATOM 594 C C . LEU A 1 71 ? -3.074 0.844 -11.442 1.00 89.62 71 LEU A C 1
ATOM 596 O O . LEU A 1 71 ? -2.211 0.366 -12.182 1.00 89.62 71 LEU A O 1
ATOM 600 N N . LEU A 1 72 ? -3.681 2.002 -11.705 1.00 92.25 72 LEU A N 1
ATOM 601 C CA . LEU A 1 72 ? -3.358 2.823 -12.872 1.00 92.25 72 LEU A CA 1
ATOM 602 C C . LEU A 1 72 ? -1.916 3.336 -12.812 1.00 92.25 72 LEU A C 1
ATOM 604 O O . LEU A 1 72 ? -1.189 3.227 -13.800 1.00 92.25 72 LEU A O 1
ATOM 608 N N . ILE A 1 73 ? -1.478 3.822 -11.649 1.00 91.38 73 ILE A N 1
ATOM 609 C CA . ILE A 1 73 ? -0.105 4.287 -11.419 1.00 91.38 73 ILE A CA 1
ATOM 610 C C . ILE A 1 73 ? 0.894 3.143 -11.641 1.00 91.38 73 ILE A C 1
ATOM 612 O O . ILE A 1 73 ? 1.890 3.324 -12.344 1.00 91.38 73 ILE A O 1
ATOM 616 N N . ALA A 1 74 ? 0.613 1.943 -11.121 1.00 90.31 74 ALA A N 1
ATOM 617 C CA . ALA A 1 74 ? 1.456 0.768 -11.350 1.00 90.31 74 ALA A CA 1
ATOM 618 C C . ALA A 1 74 ? 1.561 0.410 -12.845 1.00 90.31 74 ALA A C 1
ATOM 620 O O . ALA A 1 74 ? 2.652 0.113 -13.341 1.00 90.31 74 ALA A O 1
ATOM 621 N N . GLY A 1 75 ? 0.447 0.492 -13.580 1.00 92.06 75 GLY A N 1
ATOM 622 C CA . GLY A 1 75 ? 0.424 0.308 -15.032 1.00 92.06 75 GLY A CA 1
ATOM 623 C C . GLY A 1 75 ? 1.295 1.330 -15.763 1.00 92.06 75 GLY A C 1
ATOM 624 O O . GLY A 1 75 ? 2.126 0.950 -16.587 1.00 92.06 75 GLY A O 1
ATOM 625 N N . GLN A 1 76 ? 1.173 2.612 -15.409 1.00 93.44 76 GLN A N 1
ATOM 626 C CA . GLN A 1 76 ? 1.990 3.684 -15.983 1.00 93.44 76 GLN A CA 1
ATOM 627 C C . GLN A 1 76 ? 3.484 3.462 -15.722 1.00 93.44 76 GLN A C 1
ATOM 629 O O . GLN A 1 76 ? 4.283 3.567 -16.653 1.00 93.44 76 GLN A O 1
ATOM 634 N N . ILE A 1 77 ? 3.869 3.105 -14.490 1.00 92.88 77 ILE A N 1
ATOM 635 C CA . ILE A 1 77 ? 5.262 2.781 -14.140 1.00 92.88 77 ILE A CA 1
ATOM 636 C C . ILE A 1 77 ? 5.777 1.623 -15.003 1.00 92.88 77 ILE A C 1
ATOM 638 O O . ILE A 1 77 ? 6.872 1.723 -15.557 1.00 92.88 77 ILE A O 1
ATOM 642 N N . ASN A 1 78 ? 4.990 0.557 -15.179 1.00 95.19 78 ASN A N 1
ATOM 643 C CA . ASN A 1 78 ? 5.381 -0.561 -16.036 1.00 95.19 78 ASN A CA 1
ATOM 644 C C . ASN A 1 78 ? 5.608 -0.109 -17.487 1.00 95.19 78 ASN A C 1
ATOM 646 O O . ASN A 1 78 ? 6.644 -0.438 -18.063 1.00 95.19 78 ASN A O 1
ATOM 650 N N . THR A 1 79 ? 4.703 0.686 -18.064 1.00 96.31 79 THR A N 1
ATOM 651 C CA . THR A 1 79 ? 4.881 1.242 -19.415 1.00 96.31 79 THR A CA 1
ATOM 652 C C . THR A 1 79 ? 6.158 2.078 -19.517 1.00 96.31 79 THR A C 1
ATOM 654 O O . THR A 1 79 ? 6.930 1.889 -20.455 1.00 96.31 79 THR A O 1
ATOM 657 N N . TYR A 1 80 ? 6.448 2.935 -18.531 1.00 95.56 80 TYR A N 1
ATOM 658 C CA . TYR A 1 80 ? 7.711 3.681 -18.496 1.00 95.56 80 TYR A CA 1
ATOM 659 C C . TYR A 1 80 ? 8.931 2.753 -18.472 1.00 95.56 80 TYR A C 1
ATOM 661 O O . TYR A 1 80 ? 9.883 2.976 -19.219 1.00 95.56 80 TYR A O 1
ATOM 669 N N . CYS A 1 81 ? 8.901 1.687 -17.670 1.00 95.31 81 CYS A N 1
ATOM 670 C CA . CYS A 1 81 ? 9.975 0.698 -17.643 1.00 95.31 81 CYS A CA 1
ATOM 671 C C . CYS A 1 81 ? 10.149 -0.020 -18.990 1.00 95.31 81 CYS A C 1
ATOM 673 O O . CYS A 1 81 ? 11.286 -0.275 -19.385 1.00 95.31 81 CYS A O 1
ATOM 675 N N . GLN A 1 82 ? 9.065 -0.348 -19.706 1.00 97.50 82 GLN A N 1
ATOM 676 C CA . GLN A 1 82 ? 9.163 -0.937 -21.050 1.00 97.50 82 GLN A CA 1
ATOM 677 C C . GLN A 1 82 ? 9.828 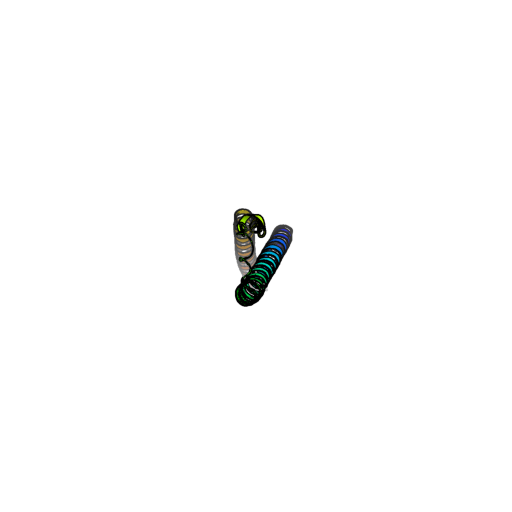0.032 -22.030 1.00 97.50 82 GLN A C 1
ATOM 679 O O . GLN A 1 82 ? 10.823 -0.333 -22.654 1.00 97.50 82 GLN A O 1
ATOM 684 N N . ASN A 1 83 ? 9.376 1.287 -22.065 1.00 97.00 83 ASN A N 1
ATOM 685 C CA . ASN A 1 83 ? 9.930 2.307 -22.957 1.00 97.00 83 ASN A CA 1
ATOM 686 C C . ASN A 1 83 ? 11.426 2.552 -22.697 1.00 97.00 83 ASN A C 1
ATOM 688 O O . ASN A 1 83 ? 12.207 2.675 -23.638 1.00 97.00 83 ASN A O 1
ATOM 692 N N . ILE A 1 84 ? 11.850 2.581 -21.427 1.00 97.00 84 ILE A N 1
ATOM 693 C CA . ILE A 1 84 ? 13.271 2.716 -21.066 1.00 97.00 84 ILE A CA 1
ATOM 694 C C . ILE A 1 84 ? 14.080 1.523 -21.583 1.00 97.00 84 ILE A C 1
ATOM 696 O O . ILE A 1 84 ? 15.161 1.716 -22.136 1.00 97.00 84 ILE A O 1
ATOM 700 N N . LYS A 1 85 ? 13.576 0.293 -21.430 1.00 96.94 85 LYS A N 1
ATOM 701 C CA . LYS A 1 85 ? 14.272 -0.906 -21.926 1.00 96.94 85 LYS A CA 1
ATOM 702 C C . LYS A 1 85 ? 14.421 -0.886 -23.443 1.00 96.94 85 LYS A C 1
ATOM 704 O O . LYS A 1 85 ? 15.516 -1.145 -23.938 1.00 96.94 85 LYS A O 1
ATOM 709 N N . GLU A 1 86 ? 13.354 -0.553 -24.165 1.00 97.88 86 GLU A N 1
ATOM 710 C CA . GLU A 1 86 ? 13.381 -0.440 -25.626 1.00 97.88 86 GLU A CA 1
ATOM 711 C C . GLU A 1 86 ? 14.381 0.624 -26.082 1.00 97.88 86 GLU A C 1
ATOM 713 O O . GLU A 1 86 ? 15.221 0.359 -26.944 1.00 97.88 86 GLU A O 1
ATOM 718 N N . PHE A 1 87 ? 14.353 1.801 -25.456 1.00 97.69 87 PHE A N 1
ATOM 719 C CA . PHE A 1 87 ? 15.273 2.888 -25.772 1.00 97.69 87 PHE A CA 1
ATOM 720 C C . PHE A 1 87 ? 16.736 2.504 -25.515 1.00 97.69 87 PHE A C 1
ATOM 722 O O . PHE A 1 87 ? 17.602 2.738 -26.360 1.00 97.69 87 PHE A O 1
ATOM 729 N N . THR A 1 88 ? 17.022 1.857 -24.383 1.00 97.81 88 THR A N 1
ATOM 730 C CA . THR A 1 88 ? 18.371 1.376 -24.057 1.00 97.81 88 THR A CA 1
ATOM 731 C C . THR A 1 88 ? 18.851 0.321 -25.052 1.00 97.81 88 THR A C 1
ATOM 733 O O . THR A 1 88 ? 19.984 0.409 -25.524 1.00 97.81 88 THR A O 1
ATOM 736 N N . ALA A 1 89 ? 17.999 -0.639 -25.426 1.00 97.56 89 ALA A N 1
ATOM 737 C CA . ALA A 1 89 ? 18.340 -1.659 -26.417 1.00 97.56 89 ALA A CA 1
ATOM 738 C C . ALA A 1 89 ? 18.653 -1.040 -27.791 1.00 97.56 89 ALA A C 1
ATOM 740 O O . ALA A 1 89 ? 19.654 -1.389 -28.419 1.00 97.56 89 ALA A O 1
ATOM 741 N N . GLN A 1 90 ? 17.846 -0.068 -28.230 1.00 97.88 90 GLN A N 1
ATOM 742 C CA . GLN A 1 90 ? 18.087 0.662 -29.476 1.00 97.88 90 GLN A CA 1
ATOM 743 C C . GLN A 1 90 ? 19.408 1.439 -29.443 1.00 97.88 90 GLN A C 1
ATOM 745 O O . GLN A 1 90 ? 20.164 1.405 -30.414 1.00 97.88 90 GLN A O 1
ATOM 750 N N . ASN A 1 91 ? 19.706 2.134 -28.343 1.00 97.62 91 ASN A N 1
ATOM 751 C CA . ASN A 1 91 ? 20.948 2.896 -28.213 1.00 97.62 91 ASN A CA 1
ATOM 752 C C . ASN A 1 91 ? 22.179 1.994 -28.197 1.00 97.62 91 ASN A C 1
ATOM 754 O O . ASN A 1 91 ? 23.180 2.331 -28.824 1.00 97.62 91 ASN A O 1
ATOM 758 N N . LEU A 1 92 ? 22.090 0.833 -27.547 1.00 97.69 92 LEU A N 1
ATOM 759 C CA . LEU A 1 92 ? 23.161 -0.154 -27.569 1.00 97.69 92 LEU A CA 1
ATOM 760 C C . LEU A 1 92 ? 23.432 -0.644 -28.999 1.00 97.69 92 LEU A C 1
ATOM 762 O O . LEU A 1 92 ? 24.582 -0.659 -29.430 1.00 97.69 92 LEU A O 1
ATOM 766 N N . GLY A 1 93 ? 22.382 -0.953 -29.767 1.00 97.25 93 GLY A N 1
ATOM 767 C CA . GLY A 1 93 ? 22.518 -1.314 -31.181 1.00 97.25 93 GLY A CA 1
ATOM 768 C C . GLY A 1 93 ? 23.184 -0.212 -32.013 1.00 97.25 93 GLY A C 1
ATOM 769 O O . GLY A 1 93 ? 24.089 -0.490 -32.796 1.00 97.25 93 GLY A O 1
ATOM 770 N N . LYS A 1 94 ? 22.795 1.054 -31.806 1.00 97.50 94 LYS A N 1
ATOM 771 C CA . LYS A 1 94 ? 23.417 2.209 -32.481 1.00 97.50 94 LYS A CA 1
ATOM 772 C C . LYS A 1 94 ? 24.899 2.359 -32.140 1.00 97.50 94 LYS A C 1
ATOM 774 O O . LYS A 1 94 ? 25.685 2.632 -33.041 1.00 97.50 94 LYS A O 1
ATOM 779 N N . LEU A 1 95 ? 25.277 2.162 -30.875 1.00 97.75 95 LEU A N 1
ATOM 780 C CA . LEU A 1 95 ? 26.675 2.209 -30.439 1.00 97.75 95 LEU A CA 1
ATOM 781 C C . LEU A 1 95 ? 27.517 1.135 -31.132 1.00 97.75 95 LEU A C 1
ATOM 783 O O . LEU A 1 95 ? 28.559 1.461 -31.693 1.00 97.75 95 LEU A O 1
ATOM 787 N N . PHE A 1 96 ? 27.041 -0.113 -31.171 1.00 96.50 96 PHE A N 1
ATOM 788 C CA . PHE A 1 96 ? 27.752 -1.192 -31.864 1.00 96.50 96 PHE A CA 1
ATOM 789 C C . PHE A 1 96 ? 27.862 -0.953 -33.374 1.00 96.50 96 PHE A C 1
ATOM 791 O O . PHE A 1 96 ? 28.919 -1.193 -33.949 1.00 96.50 96 PHE A O 1
ATOM 798 N N . MET A 1 97 ? 26.809 -0.438 -34.019 1.00 96.06 97 MET A N 1
ATOM 799 C CA . MET A 1 97 ? 26.870 -0.077 -35.441 1.00 96.06 97 MET A CA 1
ATOM 800 C C . MET A 1 97 ? 27.894 1.034 -35.705 1.00 96.06 97 MET A C 1
ATOM 802 O O . MET A 1 97 ? 28.664 0.940 -36.657 1.00 96.06 97 MET A O 1
ATOM 806 N N . ALA A 1 98 ? 27.927 2.070 -34.861 1.00 96.81 98 ALA A N 1
ATOM 807 C CA . ALA A 1 98 ? 28.898 3.154 -34.980 1.00 96.81 98 ALA A CA 1
ATOM 808 C C . ALA A 1 98 ? 30.337 2.656 -34.774 1.00 96.81 98 ALA A C 1
ATOM 810 O O . ALA A 1 98 ? 31.219 3.016 -35.552 1.00 96.81 98 ALA A O 1
ATOM 811 N N . GLN A 1 99 ? 30.559 1.791 -33.780 1.00 95.44 99 GLN A N 1
ATOM 812 C CA . GLN A 1 99 ? 31.864 1.188 -33.517 1.00 95.44 99 GLN A CA 1
ATOM 813 C C . GLN A 1 99 ? 32.339 0.329 -34.697 1.00 95.44 99 GLN A C 1
ATOM 815 O O . GLN A 1 99 ? 33.457 0.515 -35.165 1.00 95.44 99 GLN A O 1
ATOM 820 N N . ALA A 1 100 ? 31.484 -0.549 -35.232 1.00 95.81 100 ALA A N 1
ATOM 821 C CA . ALA A 1 100 ? 31.835 -1.400 -36.369 1.00 95.81 100 ALA A CA 1
ATOM 822 C C . ALA A 1 100 ? 32.191 -0.585 -37.627 1.00 95.81 100 ALA A C 1
ATOM 824 O O . ALA A 1 100 ? 33.133 -0.920 -38.342 1.00 95.81 100 ALA A O 1
ATOM 825 N N . LEU A 1 101 ? 31.469 0.512 -37.886 1.00 95.81 101 LEU A N 1
ATOM 826 C CA . LEU A 1 101 ? 31.789 1.433 -38.983 1.00 95.81 101 LEU A CA 1
ATOM 827 C C . LEU A 1 101 ? 33.127 2.150 -38.767 1.00 95.81 101 LEU A C 1
ATOM 829 O O . LEU A 1 101 ? 33.871 2.358 -39.722 1.00 95.81 101 LEU A O 1
ATOM 833 N N . GLN A 1 102 ? 33.435 2.539 -37.529 1.00 94.88 102 GLN A N 1
ATOM 834 C CA . GLN A 1 102 ? 34.698 3.192 -37.195 1.00 94.88 102 GLN A CA 1
ATOM 835 C C . GLN A 1 102 ? 35.889 2.231 -37.310 1.00 94.88 102 GLN A C 1
ATOM 837 O O . GLN A 1 102 ? 36.926 2.627 -37.832 1.00 94.88 102 GLN A O 1
ATOM 842 N N . GLU A 1 103 ? 35.740 0.985 -36.856 1.00 93.12 103 GLU A N 1
ATOM 843 C CA . GLU A 1 103 ? 36.764 -0.062 -36.978 1.00 93.12 103 GLU A CA 1
ATOM 844 C C . GLU A 1 103 ? 37.035 -0.442 -38.437 1.00 93.12 103 GLU A C 1
ATOM 846 O O . GLU A 1 103 ? 38.181 -0.685 -38.785 1.00 93.12 103 GLU A O 1
ATOM 851 N N . TYR A 1 104 ? 36.013 -0.456 -39.299 1.00 91.00 104 TYR A N 1
ATOM 852 C CA . TYR A 1 104 ? 36.195 -0.714 -40.732 1.00 91.00 104 TYR A CA 1
ATOM 853 C C . TYR A 1 104 ? 36.932 0.420 -41.468 1.00 91.00 104 TYR A C 1
ATOM 855 O O . TYR A 1 104 ? 37.617 0.171 -42.457 1.00 91.00 104 TYR A O 1
ATOM 863 N N . ASN A 1 105 ? 36.762 1.668 -41.020 1.00 84.06 105 ASN A N 1
ATOM 864 C CA . ASN A 1 105 ? 37.340 2.851 -41.665 1.00 84.06 105 ASN A CA 1
ATOM 865 C C . ASN A 1 105 ? 38.787 3.166 -41.229 1.00 84.06 105 ASN A C 1
ATOM 867 O O . ASN A 1 105 ? 39.383 4.081 -41.801 1.00 84.06 105 ASN A O 1
ATOM 871 N N . ASN A 1 106 ? 39.326 2.458 -40.230 1.00 69.81 106 ASN A N 1
ATOM 872 C CA . ASN A 1 106 ? 40.707 2.577 -39.740 1.00 69.81 106 ASN A CA 1
ATOM 873 C C . ASN A 1 106 ? 41.566 1.406 -40.226 1.00 69.81 106 ASN A C 1
ATOM 875 O O . ASN A 1 106 ? 42.775 1.639 -40.447 1.00 69.81 106 ASN A O 1
#

InterPro domains:
  IPR045810 eIF3h, C-terminal [PF19445] (1-104)

Foldseek 3Di:
DVLVVVLVVVVVVQVVLVVVQVVLVVVLVVVVVVQVVVQVVCVVVVHHRDDDDDSCVVRPRDDHDDCPSSVVSVVVVVVVVVVVVVVVVVVVVVVVVVVVVVVVVD

Radius of gyration: 30.14 Å; Cα contacts (8 Å, |Δi|>4): 34; chains: 1; bounding box: 70×27×84 Å

Mean predicted aligned error: 6.7 Å

Secondary structure (DSSP, 8-state):
-HHHHHHHHHHHHHHHHHHHHHHHHHHHHHHHHHHHHHHHHHHHTTPPPPPP--HHHHSPPPPPPP-HHHHHHHHHHHHHHHHHHHHHHHHHHHHHHHHHHHHHT-

pLDDT: mean 92.65, std 4.57, range [69.81, 97.88]

Sequence (106 aa):
MDRVDEMSQDIVKYNTYMRNTSKQQQQKHQYQQRRQQENMQRQSRGEPPLPEEDLSKLFKPPQAPARMDSLLIAGQINTYCQNIKEFTAQNLGKLFMAQALQEYNN